Protein AF-A0A7C6XWG0-F1 (afdb_monomer_lite)

Radius of gyration: 28.13 Å; chains: 1; bounding box: 66×17×72 Å

Secondary structure (DSSP, 8-state):
--EEEEEEEE-----EE--TTS-EE-S---S---EEEEEEEPPP---------------

pLDDT: mean 86.37, std 14.52, range [47.28, 97.44]

Structure (mmCIF, N/CA/C/O backbone):
data_AF-A0A7C6XWG0-F1
#
_entry.id   AF-A0A7C6XWG0-F1
#
loop_
_atom_site.group_PDB
_atom_site.id
_atom_site.type_symbol
_atom_site.label_atom_id
_atom_site.label_alt_id
_atom_site.label_comp_id
_atom_site.label_asym_id
_atom_site.label_entity_id
_atom_site.label_seq_id
_atom_site.pdbx_PDB_ins_code
_atom_site.Cartn_x
_atom_site.Cartn_y
_atom_site.Cartn_z
_atom_site.occupancy
_atom_site.B_iso_or_equiv
_atom_site.auth_seq_id
_atom_site.auth_comp_id
_atom_site.auth_asym_id
_atom_site.auth_atom_id
_atom_site.pdbx_PDB_model_num
ATOM 1 N N . HIS A 1 1 ? 10.869 0.709 -24.085 1.00 67.31 1 HIS A N 1
ATOM 2 C CA . HIS A 1 1 ? 11.480 1.961 -23.581 1.00 67.31 1 HIS A CA 1
ATOM 3 C C . HIS A 1 1 ? 12.341 1.634 -22.366 1.00 67.31 1 HIS A C 1
ATOM 5 O O . HIS A 1 1 ? 11.883 0.818 -21.575 1.00 67.31 1 HIS A O 1
ATOM 11 N N . PRO A 1 2 ? 13.559 2.187 -22.215 1.00 88.12 2 PRO A N 1
ATOM 12 C CA . PRO A 1 2 ? 14.410 1.873 -21.070 1.00 88.12 2 PRO A CA 1
ATOM 13 C C . PRO A 1 2 ? 13.904 2.579 -19.801 1.00 88.12 2 PRO A C 1
ATOM 15 O O . PRO A 1 2 ? 13.807 3.807 -19.753 1.00 88.12 2 PRO A O 1
ATOM 18 N N . PHE A 1 3 ? 13.580 1.788 -18.780 1.00 92.25 3 PHE A N 1
ATOM 19 C CA . PHE A 1 3 ? 13.242 2.237 -17.431 1.00 92.25 3 PHE A CA 1
ATOM 20 C C . PHE A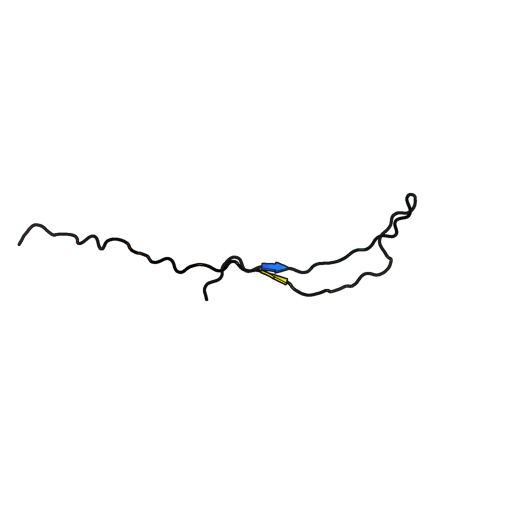 1 3 ? 14.208 1.576 -16.439 1.00 92.25 3 PHE A C 1
ATOM 22 O O . PHE A 1 3 ? 14.569 0.416 -16.626 1.00 92.25 3 PHE A O 1
ATOM 29 N N . MET A 1 4 ? 14.628 2.300 -15.403 1.00 93.62 4 MET A N 1
ATOM 30 C CA . MET A 1 4 ? 15.418 1.766 -14.285 1.00 93.62 4 MET A CA 1
ATOM 31 C C . MET A 1 4 ? 14.695 1.970 -12.959 1.00 93.62 4 MET A C 1
ATOM 33 O O . MET A 1 4 ? 13.759 2.767 -12.882 1.00 93.62 4 MET A O 1
ATOM 37 N N . SER A 1 5 ? 15.195 1.300 -11.915 1.00 94.25 5 SER A N 1
ATOM 38 C CA . SER A 1 5 ? 14.694 1.436 -10.542 1.00 94.25 5 SER A CA 1
ATOM 39 C C . SER A 1 5 ? 13.197 1.142 -10.472 1.00 94.25 5 SER A C 1
ATOM 41 O O . SER A 1 5 ? 12.411 1.988 -10.060 1.00 94.25 5 SER A O 1
ATOM 43 N N . VAL A 1 6 ? 12.804 -0.028 -10.988 1.00 95.88 6 VAL A N 1
ATOM 44 C CA . VAL A 1 6 ? 11.412 -0.477 -10.925 1.00 95.88 6 VAL A CA 1
ATOM 45 C C . VAL A 1 6 ? 11.103 -0.877 -9.489 1.00 95.88 6 VAL A C 1
ATOM 47 O O . VAL A 1 6 ? 11.786 -1.730 -8.926 1.00 95.88 6 VAL A O 1
ATOM 50 N N . GLU A 1 7 ? 10.069 -0.273 -8.922 1.00 97.31 7 GLU A N 1
ATOM 51 C CA . GLU A 1 7 ? 9.614 -0.501 -7.556 1.00 97.31 7 GLU A CA 1
ATOM 52 C C . GLU A 1 7 ? 8.114 -0.794 -7.560 1.00 97.31 7 GLU A C 1
ATOM 54 O O . GLU A 1 7 ? 7.346 -0.187 -8.312 1.00 97.31 7 GLU A O 1
ATOM 59 N N . VAL A 1 8 ? 7.704 -1.739 -6.714 1.00 97.38 8 VAL A N 1
ATOM 60 C CA . VAL A 1 8 ? 6.300 -2.080 -6.478 1.00 97.38 8 VAL A CA 1
ATOM 61 C C . VAL A 1 8 ? 6.005 -1.793 -5.017 1.00 97.38 8 VAL A C 1
ATOM 63 O O . VAL A 1 8 ? 6.695 -2.298 -4.133 1.00 97.38 8 VAL A O 1
ATOM 66 N N . MET A 1 9 ? 4.996 -0.970 -4.767 1.00 97.31 9 MET A N 1
ATOM 67 C CA . MET A 1 9 ? 4.608 -0.537 -3.429 1.00 97.31 9 MET A CA 1
ATOM 68 C C . MET A 1 9 ? 3.121 -0.778 -3.205 1.00 97.31 9 MET A C 1
ATOM 70 O O . MET A 1 9 ? 2.336 -0.797 -4.146 1.00 97.31 9 MET A O 1
ATOM 74 N N . GLU A 1 10 ? 2.722 -0.905 -1.950 1.00 97.06 10 GLU A N 1
ATOM 75 C CA . GLU A 1 10 ? 1.326 -0.893 -1.522 1.00 97.06 10 GLU A CA 1
ATOM 76 C C . GLU A 1 10 ? 1.206 0.058 -0.326 1.00 97.06 10 GLU A C 1
ATOM 78 O O . GLU A 1 10 ? 2.153 0.202 0.451 1.00 97.06 10 GLU A O 1
ATOM 83 N N . ILE A 1 11 ? 0.061 0.731 -0.182 1.00 95.81 11 ILE A N 1
ATOM 84 C CA . ILE A 1 11 ? -0.205 1.634 0.944 1.00 95.81 11 ILE A CA 1
ATOM 85 C C . ILE A 1 11 ? -1.259 1.006 1.848 1.00 95.81 11 ILE A C 1
ATOM 87 O O . ILE A 1 11 ? -2.314 0.596 1.378 1.00 95.81 11 ILE A O 1
ATOM 91 N N . MET A 1 12 ? -1.002 0.984 3.155 1.00 95.50 12 MET A N 1
ATOM 92 C CA . MET A 1 12 ? -1.943 0.476 4.152 1.00 95.50 12 MET A CA 1
ATOM 93 C C . MET A 1 12 ? -2.396 1.611 5.061 1.00 95.50 12 MET A C 1
ATOM 95 O O . MET A 1 12 ? -1.619 2.130 5.865 1.00 95.50 12 MET A O 1
ATOM 99 N N . GLU A 1 13 ? -3.668 1.986 4.961 1.00 95.12 13 GLU A N 1
ATOM 100 C CA . GLU A 1 13 ? -4.256 2.958 5.874 1.00 95.12 13 GLU A CA 1
ATOM 101 C C . GLU A 1 13 ? -4.682 2.286 7.178 1.00 95.12 13 GLU A C 1
ATOM 103 O O . GLU A 1 13 ? -5.468 1.336 7.201 1.00 95.12 13 GLU A O 1
ATOM 108 N N . ARG A 1 14 ? -4.177 2.813 8.294 1.00 95.25 14 ARG A N 1
ATOM 109 C CA . ARG A 1 14 ? -4.552 2.367 9.634 1.00 95.25 14 ARG A CA 1
ATOM 110 C C . ARG A 1 14 ? -5.149 3.526 10.404 1.00 95.25 14 ARG A C 1
ATOM 112 O O . ARG A 1 14 ? -4.428 4.352 10.958 1.00 95.25 14 ARG A O 1
ATOM 119 N N . HIS A 1 15 ? -6.472 3.584 10.431 1.00 96.62 15 HIS A N 1
ATOM 120 C CA . HIS A 1 15 ? -7.188 4.630 11.151 1.00 96.62 15 HIS A CA 1
ATOM 121 C C . HIS A 1 15 ? -7.160 4.364 12.659 1.00 96.62 15 HIS A C 1
ATOM 123 O O . HIS A 1 15 ? -7.085 3.217 13.113 1.00 96.62 15 HIS A O 1
ATOM 129 N N . TYR A 1 16 ? -7.193 5.445 13.433 1.00 97.44 16 TYR A N 1
ATOM 130 C CA . TYR A 1 16 ? -7.173 5.421 14.893 1.00 97.44 16 TYR A CA 1
ATOM 131 C C . TYR A 1 16 ? -8.428 6.088 15.442 1.00 97.44 16 TYR A C 1
ATOM 133 O O . TYR A 1 16 ? -8.904 7.074 14.889 1.00 97.44 16 TYR A O 1
ATOM 141 N N . LYS A 1 17 ? -8.904 5.593 16.586 1.00 97.44 17 LYS A N 1
ATOM 142 C CA . LYS A 1 17 ? -9.945 6.223 17.403 1.00 97.44 17 LYS A CA 1
ATOM 143 C C . LYS A 1 17 ? -9.301 7.316 18.263 1.00 97.44 17 LYS A C 1
ATOM 145 O O . LYS A 1 17 ? -8.577 6.967 19.201 1.00 97.44 17 LYS A O 1
ATOM 150 N N . PRO A 1 18 ? -9.539 8.615 18.000 1.00 95.31 18 PRO A N 1
ATOM 151 C CA . PRO A 1 18 ? -8.783 9.705 18.616 1.00 95.31 18 PRO A CA 1
ATOM 152 C C . PRO A 1 18 ? -9.346 10.097 19.992 1.00 95.31 18 PRO A C 1
ATOM 154 O O . PRO A 1 18 ? -9.756 11.230 20.225 1.00 95.31 18 PRO A O 1
ATOM 157 N N . VAL A 1 19 ? -9.382 9.150 20.929 1.00 97.19 19 VAL A N 1
ATOM 158 C CA . VAL A 1 19 ? -9.773 9.406 22.322 1.00 97.19 19 VAL A CA 1
ATOM 159 C C . VAL A 1 19 ? -8.503 9.592 23.144 1.00 97.19 19 VAL A C 1
ATOM 161 O O . VAL A 1 19 ? -7.745 8.643 23.290 1.00 97.19 19 VAL A O 1
ATOM 164 N N . ALA A 1 20 ? -8.267 10.777 23.715 1.00 95.88 20 ALA A N 1
ATOM 165 C CA . ALA A 1 20 ? -6.990 11.125 24.360 1.00 95.88 20 ALA A CA 1
ATOM 166 C C . ALA A 1 20 ? -6.486 10.089 25.391 1.00 95.88 20 ALA A C 1
ATOM 168 O O . ALA A 1 20 ? -5.307 9.757 25.408 1.00 95.88 20 ALA A O 1
ATOM 169 N N . GLN A 1 21 ? -7.380 9.531 26.214 1.00 96.12 21 GLN A N 1
ATOM 170 C CA . GLN A 1 21 ? -7.036 8.520 27.229 1.00 96.12 21 GLN A CA 1
ATOM 171 C C . GLN A 1 21 ? -7.118 7.066 26.725 1.00 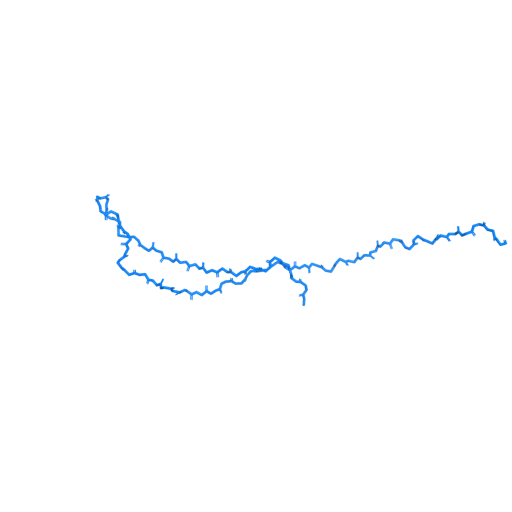96.12 21 GLN A C 1
ATOM 173 O O . GLN A 1 21 ? -6.815 6.138 27.470 1.00 96.12 21 GLN A O 1
ATOM 178 N N . ARG A 1 22 ? -7.589 6.840 25.491 1.00 94.81 22 ARG A N 1
ATOM 179 C CA . ARG A 1 22 ? -7.817 5.508 24.900 1.00 94.81 22 ARG A CA 1
ATOM 180 C C . ARG A 1 22 ? -7.502 5.492 23.401 1.00 94.81 22 ARG A C 1
ATOM 182 O O . ARG A 1 22 ? -8.256 4.915 22.616 1.00 94.81 22 ARG A O 1
ATOM 189 N N . LEU A 1 23 ? -6.415 6.150 23.003 1.00 97.12 23 LEU A N 1
ATOM 190 C CA . LEU A 1 23 ? -5.987 6.189 21.611 1.00 97.12 23 LEU A CA 1
ATOM 191 C C . LEU A 1 23 ? -5.628 4.769 21.184 1.00 97.12 23 LEU A C 1
ATOM 193 O O . LEU A 1 23 ? -4.746 4.136 21.763 1.00 97.12 23 LEU A O 1
ATOM 197 N N . ARG A 1 24 ? -6.336 4.258 20.183 1.00 97.00 24 ARG A N 1
ATOM 198 C CA . ARG A 1 24 ? -6.119 2.908 19.670 1.00 97.00 24 ARG A CA 1
ATOM 199 C C . ARG A 1 24 ? -6.445 2.831 18.184 1.00 97.00 24 ARG A C 1
ATOM 201 O O . ARG A 1 24 ? -7.270 3.618 17.720 1.00 97.00 24 ARG A O 1
ATOM 208 N N . PRO A 1 25 ? -5.856 1.881 17.449 1.00 97.12 25 PRO A N 1
ATOM 209 C CA . PRO A 1 25 ? -6.289 1.566 16.097 1.00 97.12 25 PRO A CA 1
ATOM 210 C C . PRO A 1 25 ? -7.760 1.136 16.051 1.00 97.12 25 PRO A C 1
ATOM 212 O O . PRO A 1 25 ? -8.305 0.622 17.038 1.00 97.12 25 PRO A O 1
ATOM 215 N N . GLU A 1 26 ? -8.382 1.319 14.892 1.00 97.25 26 GLU A N 1
ATOM 216 C CA . GLU A 1 26 ? -9.657 0.684 14.569 1.00 97.25 26 GLU A CA 1
ATOM 217 C C . GLU A 1 26 ? -9.569 -0.846 14.670 1.00 97.25 26 GLU A C 1
ATOM 219 O O . GLU A 1 26 ? -8.512 -1.448 14.480 1.00 97.25 26 GLU A O 1
ATOM 224 N N . ASP A 1 27 ? -10.700 -1.476 14.994 1.00 96.19 27 ASP A N 1
ATOM 225 C CA . ASP A 1 27 ? -10.765 -2.926 15.246 1.00 96.19 27 ASP A CA 1
ATOM 226 C C . ASP A 1 27 ? -10.661 -3.750 13.954 1.00 96.19 27 ASP A C 1
ATOM 228 O O . ASP A 1 27 ? -10.308 -4.929 13.974 1.00 96.19 27 ASP A O 1
ATOM 232 N N . ARG A 1 28 ? -10.974 -3.125 12.819 1.00 95.50 28 ARG A N 1
ATOM 233 C CA . ARG A 1 28 ? -10.838 -3.698 11.483 1.00 95.50 28 ARG A CA 1
ATOM 234 C C . ARG A 1 28 ? -10.037 -2.747 10.617 1.00 95.50 28 ARG A C 1
ATOM 236 O O . ARG A 1 28 ? -10.142 -1.532 10.757 1.00 95.50 28 ARG A O 1
ATOM 243 N N . MET A 1 29 ? -9.289 -3.318 9.688 1.00 96.31 29 MET A N 1
ATOM 244 C CA . MET A 1 29 ? -8.601 -2.572 8.649 1.00 96.31 29 MET A CA 1
ATOM 245 C C . MET A 1 29 ? -8.777 -3.267 7.309 1.00 96.31 29 MET A C 1
ATOM 247 O O . MET A 1 29 ? -9.069 -4.465 7.251 1.00 96.31 29 MET A O 1
ATOM 251 N N . VAL A 1 30 ? -8.596 -2.504 6.238 1.00 95.12 30 VAL A N 1
ATOM 252 C CA . VAL A 1 30 ? -8.542 -3.066 4.894 1.00 95.12 30 VAL A CA 1
ATOM 253 C C . VAL A 1 30 ? -7.230 -3.843 4.765 1.00 95.12 30 VAL A C 1
ATOM 255 O O . VAL A 1 30 ? -6.162 -3.312 5.059 1.00 95.12 30 VAL A O 1
ATOM 258 N N . GLY A 1 31 ? -7.324 -5.119 4.388 1.00 93.88 31 GLY A N 1
ATOM 259 C CA . GLY A 1 31 ? -6.174 -6.026 4.302 1.00 93.88 31 GLY A CA 1
ATOM 260 C C . GLY A 1 31 ? -5.380 -5.927 2.999 1.00 93.88 31 GLY A C 1
ATOM 261 O O . GLY A 1 31 ? -4.336 -6.558 2.897 1.00 93.88 31 GLY A O 1
ATOM 262 N N . HIS A 1 32 ? -5.886 -5.174 2.021 1.00 94.19 32 HIS A N 1
ATOM 263 C CA . HIS A 1 32 ? -5.256 -4.958 0.724 1.00 94.19 32 HIS A CA 1
ATOM 264 C C . HIS A 1 32 ? -5.776 -3.670 0.084 1.00 94.19 32 HIS A C 1
ATOM 266 O O . HIS A 1 32 ? -6.980 -3.404 0.129 1.00 94.19 32 HIS A O 1
ATOM 272 N N . THR A 1 33 ? -4.898 -2.893 -0.536 1.00 93.06 33 THR A N 1
ATOM 273 C CA . THR A 1 33 ? -5.284 -1.738 -1.347 1.00 93.06 33 THR A CA 1
ATOM 274 C C . THR A 1 33 ? -5.010 -2.001 -2.824 1.00 93.06 33 THR A C 1
ATOM 276 O O . THR A 1 33 ? -5.631 -2.875 -3.418 1.00 93.06 33 THR A O 1
ATOM 279 N N . GLY A 1 34 ? -4.127 -1.226 -3.441 1.00 95.69 34 GLY A N 1
ATOM 280 C CA . GLY A 1 34 ? -3.699 -1.394 -4.817 1.00 95.69 34 GLY A CA 1
ATOM 281 C C . GLY A 1 34 ? -2.194 -1.219 -4.905 1.00 95.69 34 GLY A C 1
ATOM 282 O O . GLY A 1 34 ? -1.598 -0.432 -4.166 1.00 95.69 34 GLY A O 1
ATOM 283 N N . PHE A 1 35 ? -1.581 -1.952 -5.829 1.00 96.56 35 PHE A N 1
ATOM 284 C CA . PHE A 1 35 ? -0.151 -1.840 -6.068 1.00 96.56 35 PHE A CA 1
ATOM 285 C C . PHE A 1 35 ? 0.164 -0.600 -6.903 1.00 96.56 35 PHE A C 1
ATOM 287 O O . PHE A 1 35 ? -0.415 -0.372 -7.966 1.00 96.56 35 PHE A O 1
ATOM 294 N N . LEU A 1 36 ? 1.121 0.184 -6.427 1.00 97.38 36 LEU A N 1
ATOM 295 C CA . LEU A 1 36 ? 1.708 1.315 -7.123 1.00 97.38 36 LEU A CA 1
ATOM 296 C C . LEU A 1 36 ? 3.016 0.860 -7.765 1.00 97.38 36 LEU A C 1
ATOM 298 O O . LEU A 1 36 ? 3.881 0.298 -7.094 1.00 97.38 36 LEU A O 1
ATOM 302 N N . LEU A 1 37 ? 3.152 1.098 -9.068 1.00 96.75 37 LEU A N 1
ATOM 303 C CA . LEU A 1 37 ? 4.361 0.787 -9.821 1.00 96.75 37 LEU A CA 1
ATOM 304 C C . LEU A 1 37 ? 5.094 2.085 -10.140 1.00 96.75 37 LEU A C 1
ATOM 306 O O . LEU A 1 37 ? 4.558 2.957 -10.827 1.00 96.75 37 LEU A O 1
ATOM 310 N N . PHE A 1 38 ? 6.337 2.183 -9.685 1.00 97.06 38 PHE A N 1
ATOM 311 C CA . PHE A 1 38 ? 7.216 3.307 -9.974 1.00 97.06 38 PHE A CA 1
ATOM 312 C C . PHE A 1 38 ? 8.409 2.843 -10.795 1.00 97.06 38 PHE A C 1
ATOM 314 O O . PHE A 1 38 ? 8.908 1.732 -10.636 1.00 97.06 38 PHE A O 1
ATOM 321 N N . ALA A 1 39 ? 8.865 3.705 -11.696 1.00 96.25 39 ALA A N 1
ATOM 322 C CA . ALA A 1 39 ? 10.107 3.511 -12.421 1.00 96.25 39 ALA A CA 1
ATOM 323 C C . ALA A 1 39 ? 10.633 4.856 -12.920 1.00 96.25 39 ALA A C 1
ATOM 325 O O . ALA A 1 39 ? 9.866 5.776 -13.219 1.00 96.25 39 ALA A O 1
ATOM 326 N N . ARG A 1 40 ? 11.951 4.968 -13.077 1.00 94.19 40 ARG A N 1
ATOM 327 C CA . ARG A 1 40 ? 12.585 6.140 -13.685 1.00 94.19 40 ARG A CA 1
ATOM 328 C C . ARG A 1 40 ? 12.812 5.883 -15.167 1.00 94.19 40 ARG A C 1
ATOM 330 O O . ARG A 1 40 ? 13.507 4.941 -15.543 1.00 94.19 40 ARG A O 1
ATOM 337 N N . LYS A 1 41 ? 12.242 6.731 -16.026 1.00 92.12 41 LYS A N 1
ATOM 338 C CA . LYS A 1 41 ? 12.523 6.711 -17.469 1.00 92.12 41 LYS A CA 1
ATOM 339 C C . LYS A 1 41 ? 13.975 7.120 -17.709 1.00 92.12 41 LYS A C 1
ATOM 341 O O . LYS A 1 41 ? 14.406 8.156 -17.209 1.00 92.12 41 LYS A O 1
ATOM 346 N N . ILE A 1 42 ? 14.701 6.346 -18.508 1.00 90.81 42 ILE A N 1
ATOM 347 C CA . ILE A 1 42 ? 16.081 6.661 -18.885 1.00 90.81 42 ILE A CA 1
ATOM 348 C C . ILE A 1 42 ? 16.081 7.260 -20.292 1.00 90.81 42 ILE A C 1
ATOM 350 O O . ILE A 1 42 ? 15.378 6.787 -21.190 1.00 90.81 42 ILE A O 1
ATOM 354 N N . GLY A 1 43 ? 16.858 8.324 -20.487 1.00 86.12 43 GLY A N 1
ATOM 355 C CA . GLY A 1 43 ? 17.172 8.831 -21.820 1.00 86.12 43 GLY A CA 1
ATOM 356 C C . GLY A 1 43 ? 18.100 7.872 -22.568 1.00 86.12 43 GLY A C 1
ATOM 357 O O . GLY A 1 43 ? 18.828 7.089 -21.962 1.00 86.12 43 GLY A O 1
ATOM 358 N N . ARG A 1 44 ? 18.105 7.929 -23.901 1.00 78.31 44 ARG A N 1
ATOM 359 C CA . ARG A 1 44 ? 19.137 7.237 -24.679 1.00 78.31 44 ARG A CA 1
ATOM 360 C C . ARG A 1 44 ? 20.456 7.974 -24.459 1.00 78.31 44 ARG A C 1
ATOM 362 O O . ARG A 1 44 ? 20.555 9.144 -24.817 1.00 78.31 44 ARG A O 1
ATOM 369 N N . VAL A 1 45 ? 21.452 7.304 -23.888 1.00 69.38 45 VAL A N 1
ATOM 370 C CA . VAL A 1 45 ? 22.824 7.821 -23.890 1.00 69.38 45 VAL A CA 1
ATOM 371 C C . VAL A 1 45 ? 23.343 7.665 -25.316 1.00 69.38 45 VAL A C 1
ATOM 373 O O . VAL A 1 45 ? 23.473 6.545 -25.807 1.00 69.38 45 VAL A O 1
ATOM 376 N N . GLN A 1 46 ? 23.556 8.777 -26.018 1.00 64.81 46 GLN A N 1
ATOM 377 C CA . GLN A 1 46 ? 24.322 8.763 -27.260 1.00 64.81 46 GLN A CA 1
ATOM 378 C C . GLN A 1 46 ? 25.794 8.724 -26.864 1.00 64.81 46 GLN A C 1
ATOM 380 O O . GLN A 1 46 ? 26.307 9.674 -26.280 1.00 64.81 46 GLN A O 1
ATOM 385 N N . SER A 1 47 ? 26.455 7.599 -27.114 1.00 61.94 47 SER A N 1
ATOM 386 C CA . SER A 1 47 ? 27.904 7.508 -27.005 1.00 61.94 47 SER A CA 1
ATOM 387 C C . SER A 1 47 ? 28.525 8.159 -28.242 1.00 61.94 47 SER A C 1
ATOM 389 O O . SER A 1 47 ? 28.879 7.466 -29.192 1.00 61.94 47 SER A O 1
ATOM 391 N N . GLU A 1 48 ? 28.642 9.483 -28.254 1.00 65.12 48 GLU A N 1
ATOM 392 C CA . GLU A 1 48 ? 29.615 10.148 -29.124 1.00 65.12 48 GLU A CA 1
ATOM 393 C C . GLU A 1 48 ? 30.966 10.119 -28.409 1.00 65.12 48 GLU A C 1
ATOM 395 O O . GLU A 1 48 ? 31.382 11.068 -27.750 1.00 65.12 48 GLU A O 1
ATOM 400 N N . GLY A 1 49 ? 31.631 8.966 -28.466 1.00 59.62 49 GLY A N 1
ATOM 401 C CA . GLY A 1 49 ? 33.075 8.936 -28.275 1.00 59.62 49 GLY A CA 1
ATOM 402 C C . GLY A 1 49 ? 33.720 9.324 -29.605 1.00 59.62 49 GLY A C 1
ATOM 403 O O . GLY A 1 49 ? 33.280 8.799 -30.633 1.00 59.62 49 GLY A O 1
ATOM 404 N N . PRO A 1 50 ? 34.730 10.211 -29.641 1.00 63.72 50 PRO A N 1
ATOM 405 C CA . PRO A 1 50 ? 35.487 10.402 -30.867 1.00 63.72 50 PRO A CA 1
ATOM 406 C C . PRO A 1 50 ? 36.092 9.051 -31.253 1.00 63.72 50 PRO A C 1
ATOM 408 O O . PRO A 1 50 ? 36.698 8.375 -30.417 1.00 63.72 50 PRO A O 1
ATOM 411 N N . ALA A 1 51 ? 35.906 8.641 -32.5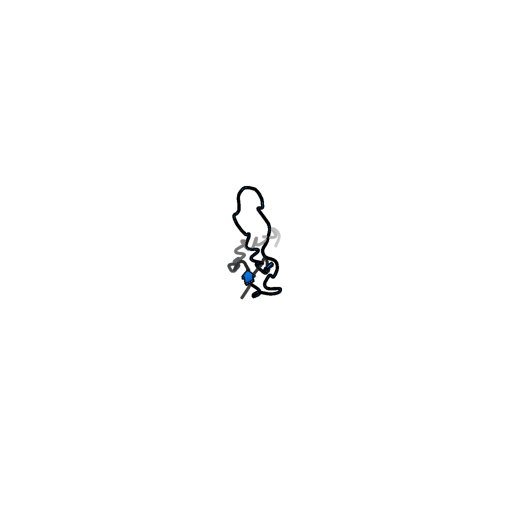08 1.00 63.41 51 ALA A N 1
ATOM 412 C CA . ALA A 1 51 ? 36.703 7.573 -33.084 1.00 63.41 51 ALA A CA 1
ATOM 413 C C . ALA A 1 51 ? 38.155 8.062 -33.051 1.00 63.41 51 ALA A C 1
ATOM 415 O O . ALA A 1 51 ? 38.557 8.875 -33.879 1.00 63.41 51 ALA A O 1
ATOM 416 N N . ILE A 1 52 ? 38.914 7.657 -32.030 1.00 66.31 52 ILE A N 1
ATOM 417 C CA . ILE A 1 52 ? 40.353 7.890 -31.998 1.00 66.31 52 ILE A CA 1
ATOM 418 C C . ILE A 1 52 ? 40.919 6.993 -33.093 1.00 66.31 52 ILE A C 1
ATOM 420 O O . ILE A 1 52 ? 41.118 5.793 -32.904 1.00 66.31 52 ILE A O 1
ATOM 424 N N . GLU A 1 53 ? 41.078 7.577 -34.274 1.00 62.84 53 GLU A N 1
ATOM 425 C CA . GLU A 1 53 ? 41.778 6.973 -35.389 1.00 62.84 53 GLU A CA 1
ATOM 426 C C . GLU A 1 53 ? 43.255 6.899 -34.999 1.00 62.84 53 GLU A C 1
ATOM 428 O O . GLU A 1 53 ? 43.968 7.902 -34.929 1.00 62.84 53 GLU A O 1
ATOM 433 N N . TRP A 1 54 ? 43.705 5.697 -34.647 1.00 70.06 54 TRP A N 1
ATOM 434 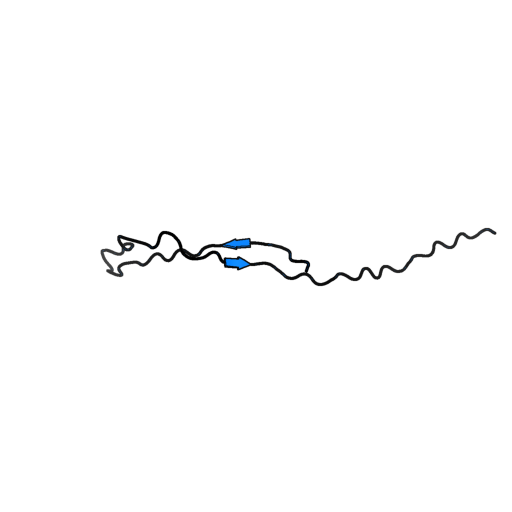C CA . TRP A 1 54 ? 45.113 5.430 -34.405 1.00 70.06 54 TRP A CA 1
ATOM 435 C C . TRP A 1 54 ? 45.861 5.559 -35.736 1.00 70.06 54 TRP A C 1
ATOM 437 O O . TRP A 1 54 ? 45.951 4.603 -36.505 1.00 70.06 54 TRP A O 1
ATOM 447 N N . HIS A 1 55 ? 46.404 6.742 -36.026 1.00 67.38 55 HIS A N 1
ATOM 448 C CA . HIS A 1 55 ? 47.365 6.894 -37.114 1.00 67.38 55 HIS A CA 1
ATOM 449 C C . HIS A 1 55 ? 48.604 6.058 -36.790 1.00 67.38 55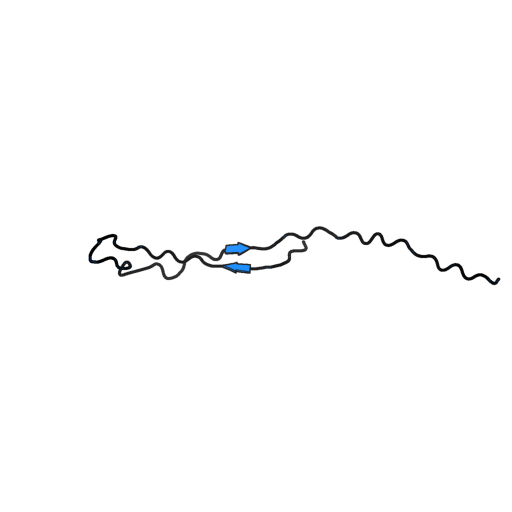 HIS A C 1
ATOM 451 O O . HIS A 1 55 ? 49.310 6.328 -35.820 1.00 67.38 55 HIS A O 1
ATOM 457 N N . THR A 1 56 ? 48.872 5.044 -37.611 1.00 66.94 56 THR A N 1
ATOM 458 C CA . THR A 1 56 ? 50.147 4.321 -37.590 1.00 66.94 56 THR A CA 1
ATOM 459 C C . THR A 1 56 ? 51.136 5.119 -38.441 1.00 66.94 56 THR A C 1
ATOM 461 O O . THR A 1 56 ? 50.916 5.226 -39.648 1.00 66.94 56 THR A O 1
ATOM 464 N N . PRO A 1 57 ? 52.202 5.717 -37.880 1.00 57.78 57 PRO A N 1
ATOM 465 C CA . PRO A 1 57 ? 53.232 6.333 -38.695 1.00 57.78 57 PRO A CA 1
ATOM 466 C C . PRO A 1 57 ? 54.182 5.234 -39.175 1.00 57.78 57 PRO A C 1
ATOM 468 O O . PRO A 1 57 ? 54.908 4.647 -38.375 1.00 57.78 57 PRO A O 1
ATOM 471 N N . GLY A 1 58 ? 54.160 4.951 -40.477 1.00 62.31 58 GLY A N 1
ATOM 472 C CA . GLY A 1 58 ? 55.106 4.035 -41.115 1.00 62.31 58 GLY A CA 1
ATOM 473 C C . GLY A 1 58 ? 54.498 3.236 -42.262 1.00 62.31 58 GLY A C 1
ATOM 474 O O . GLY A 1 58 ? 54.268 2.039 -42.114 1.00 62.31 58 GLY A O 1
ATOM 475 N N . ALA A 1 59 ? 54.265 3.902 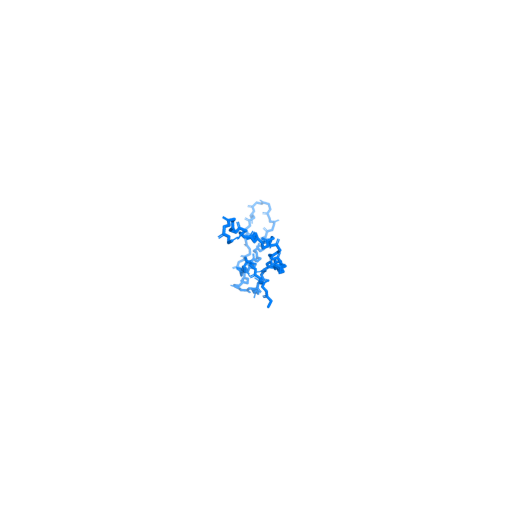-43.392 1.00 47.28 59 ALA A N 1
ATOM 476 C CA . ALA A 1 59 ? 54.188 3.297 -44.718 1.00 47.28 59 ALA A CA 1
ATOM 477 C C . ALA A 1 59 ? 55.045 4.140 -45.667 1.00 47.28 59 ALA A C 1
ATOM 479 O O . ALA A 1 59 ? 54.991 5.385 -45.524 1.00 47.28 59 ALA A O 1
#

Foldseek 3Di:
DDWPDKDKDFDWDWDWDPDPVDIDTDPDGDPGDDIDIDIHDDDDDDPPDPPPPPDDPDD

Sequence (59 aa):
HPFMSVEVMEIMERHYKPVAQRLRPEDRMVGHTGFLLFARKIGRVQSEGPAIEWHTPGA